Protein AF-A6J7D9-F1 (afdb_monomer)

Organism: Rattus norvegicus (NCBI:txid10116)

pLDDT: mean 73.73, std 22.37, range [26.28, 94.19]

Secondary structure (DSSP, 8-state):
-HHHHHHHPPPP---------TT-TT--HHHHHHT----S------TT-SS--HHHHHHHHTSPPPP--TT--GGGGGSHHHIIIIITTS-------TT--TTTTT-----PPPPP----------

Sequence (126 aa):
MATLRRLQEAPRHLLVCEKSNFGHDKSRHKHLVETHYHNYRVSFLIPECGLLSKKLKDLVMEMGPYYSVKKLPLHELITHEFINTFVKKGKRKHLVSHRNKQNESYGKTSGKYWGSSCACKRARGG

InterPro domains:
  IPR013893 Ribonuclease P protein subunit Rpp40 [PTHR15396] (1-100)

Solvent-accessible surface area (backbone atoms only — not comparable to full-atom values): 9250 Å² total; per-residue (Å²): 121,74,70,65,51,64,75,71,53,76,78,95,79,88,84,86,88,83,88,86,52,91,90,42,90,86,49,56,66,64,58,57,57,73,70,54,79,82,79,92,78,87,85,86,83,70,84,94,64,91,71,83,55,66,70,60,53,51,55,63,68,62,59,72,88,82,89,85,78,80,91,72,61,74,69,60,69,70,31,67,66,42,37,60,63,42,57,68,66,69,55,83,75,80,83,76,81,86,85,67,55,85,40,65,88,63,61,86,77,90,82,84,89,81,82,85,82,85,78,83,79,80,81,80,80,133

Mean predicted aligned error: 13.19 Å

Foldseek 3Di:
DVVVVVVVDDPDDDDDDDDDDPPDPPDCVVVVVVPPQDDPDDDDDDPPPPDDDPVVVVVVVVPDDDDDDPPDDPVVCVDPVNCVPCVVVPPPDDDDDDPPPVCVVPDDDDDDDDDDDDDPDDDDDD

Structure (mmCIF, N/CA/C/O backbone):
data_AF-A6J7D9-F1
#
_entry.id   AF-A6J7D9-F1
#
loop_
_atom_site.group_PDB
_atom_site.id
_atom_site.type_symbol
_atom_site.label_atom_id
_atom_site.label_alt_id
_atom_site.label_comp_id
_atom_site.label_asym_id
_atom_site.label_entity_id
_atom_site.label_seq_id
_atom_site.pdbx_PDB_ins_code
_atom_site.Cartn_x
_atom_site.Cartn_y
_atom_site.Cartn_z
_atom_site.occupancy
_atom_site.B_iso_or_equiv
_atom_site.auth_seq_id
_atom_site.auth_comp_id
_atom_site.auth_asym_id
_atom_site.auth_atom_id
_atom_site.pdbx_PDB_model_num
ATOM 1 N N . MET A 1 1 ? -37.433 -1.064 -26.237 1.00 54.41 1 MET A N 1
ATOM 2 C CA . MET A 1 1 ? -36.102 -0.849 -26.858 1.00 54.41 1 MET A CA 1
ATOM 3 C C . MET A 1 1 ? -35.021 -0.366 -25.872 1.00 54.41 1 MET A C 1
ATOM 5 O O . MET A 1 1 ? -33.875 -0.748 -26.045 1.00 54.41 1 MET A O 1
ATOM 9 N N . ALA A 1 2 ? -35.326 0.422 -24.826 1.00 62.50 2 ALA A N 1
ATOM 10 C CA . ALA A 1 2 ? -34.311 0.937 -23.884 1.00 62.50 2 ALA A CA 1
ATOM 11 C C . ALA A 1 2 ? -33.696 -0.111 -22.922 1.00 62.50 2 ALA A C 1
ATOM 13 O O . ALA A 1 2 ? -32.549 0.027 -22.509 1.00 62.50 2 ALA A O 1
ATOM 14 N N . THR A 1 3 ? -34.431 -1.173 -22.582 1.00 65.44 3 THR A N 1
ATOM 15 C CA . THR A 1 3 ? -33.990 -2.230 -21.652 1.00 65.44 3 THR A CA 1
ATOM 16 C C . THR A 1 3 ? -32.911 -3.142 -22.237 1.00 65.44 3 THR A C 1
ATOM 18 O O . THR A 1 3 ? -31.974 -3.499 -21.531 1.00 65.44 3 THR A O 1
ATOM 21 N N . LEU A 1 4 ? -32.989 -3.456 -23.536 1.00 68.38 4 LEU A N 1
ATOM 22 C CA . LEU A 1 4 ? -31.980 -4.269 -24.228 1.00 68.38 4 LEU A CA 1
ATOM 23 C C . LEU A 1 4 ? -30.628 -3.546 -24.356 1.00 68.38 4 LEU A C 1
ATOM 25 O O . LEU A 1 4 ? -29.589 -4.195 -24.327 1.00 68.38 4 LEU A O 1
ATOM 29 N N . ARG A 1 5 ? -30.627 -2.205 -24.420 1.00 68.69 5 ARG A N 1
ATOM 30 C CA . ARG A 1 5 ? -29.396 -1.400 -24.520 1.00 68.69 5 ARG A CA 1
ATOM 31 C C . ARG A 1 5 ? -28.522 -1.499 -23.269 1.00 68.69 5 ARG A C 1
ATOM 33 O O . ARG A 1 5 ? -27.317 -1.654 -23.397 1.00 68.69 5 ARG A O 1
ATOM 40 N N . ARG A 1 6 ? -29.121 -1.497 -22.071 1.00 72.06 6 ARG A N 1
ATOM 41 C CA . ARG A 1 6 ? -28.383 -1.625 -20.797 1.00 72.06 6 ARG A CA 1
ATOM 42 C C . ARG A 1 6 ? -27.729 -2.995 -20.608 1.00 72.06 6 ARG A C 1
ATOM 44 O O . ARG A 1 6 ? -26.735 -3.093 -19.905 1.00 72.06 6 ARG A O 1
ATOM 51 N N . LEU A 1 7 ? -28.284 -4.044 -21.221 1.00 74.25 7 LEU A N 1
ATOM 52 C CA . LEU A 1 7 ? -27.709 -5.395 -21.178 1.00 74.25 7 LEU A CA 1
ATOM 53 C C . LEU A 1 7 ? -26.472 -5.536 -22.078 1.00 74.25 7 LEU A C 1
ATOM 55 O O . LEU A 1 7 ? -25.652 -6.417 -21.843 1.00 74.25 7 LEU A O 1
ATOM 59 N N . GLN A 1 8 ? -26.344 -4.683 -23.096 1.00 77.31 8 GLN A N 1
ATOM 60 C CA . GLN A 1 8 ? -25.200 -4.647 -24.014 1.00 77.31 8 GLN A CA 1
ATOM 61 C C . GLN A 1 8 ? -24.160 -3.587 -23.629 1.00 77.31 8 GLN A C 1
ATOM 63 O O . GLN A 1 8 ? -23.087 -3.528 -24.226 1.00 77.31 8 GLN A O 1
ATOM 68 N N . GLU A 1 9 ? -24.467 -2.738 -22.650 1.00 82.81 9 GLU A N 1
ATOM 69 C CA . G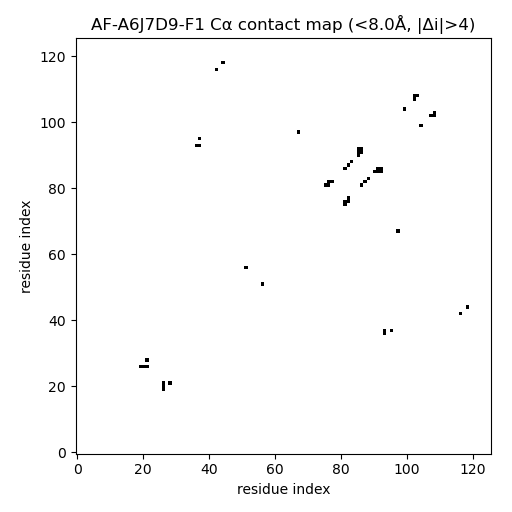LU A 1 9 ? -23.600 -1.642 -22.241 1.00 82.81 9 GLU A CA 1
ATOM 70 C C . GLU A 1 9 ? -22.448 -2.172 -21.381 1.00 82.81 9 GLU A C 1
ATOM 72 O O . GLU A 1 9 ? -22.649 -2.826 -20.355 1.00 82.81 9 GLU A O 1
ATOM 77 N N . ALA A 1 10 ? -21.215 -1.900 -21.809 1.00 80.75 10 ALA A N 1
ATOM 78 C CA . ALA A 1 10 ? -20.039 -2.285 -21.049 1.00 80.75 10 ALA A CA 1
ATOM 79 C C . ALA A 1 10 ? -19.945 -1.449 -19.757 1.00 80.75 10 ALA A C 1
ATOM 81 O O . ALA A 1 10 ? -20.210 -0.242 -19.776 1.00 80.75 10 ALA A O 1
ATOM 82 N N . PRO A 1 11 ? -19.529 -2.049 -18.627 1.00 84.50 11 PRO A N 1
ATOM 83 C CA . PRO A 1 11 ? -19.301 -1.297 -17.404 1.00 84.50 11 PRO A CA 1
ATOM 84 C C . PRO A 1 11 ? -18.212 -0.245 -17.628 1.00 84.50 11 PRO A C 1
ATOM 86 O O . PRO A 1 11 ? -17.267 -0.448 -18.397 1.00 84.50 11 PRO A O 1
ATOM 89 N N . ARG A 1 12 ? -18.318 0.880 -16.916 1.00 85.00 12 ARG A N 1
ATOM 90 C CA . ARG A 1 12 ? -17.318 1.948 -16.985 1.00 85.00 12 ARG A CA 1
ATOM 91 C C . ARG A 1 12 ? -15.988 1.435 -16.442 1.00 85.00 12 ARG A C 1
ATOM 93 O O . ARG A 1 12 ? -15.879 1.107 -15.263 1.00 85.00 12 ARG A O 1
ATOM 100 N N . HIS A 1 13 ? -14.986 1.394 -17.305 1.00 86.69 13 HIS A N 1
ATOM 101 C CA . HIS A 1 13 ? -13.615 1.046 -16.970 1.00 86.69 13 HIS A CA 1
ATOM 102 C C . HIS A 1 13 ? -12.697 2.131 -17.529 1.00 86.69 13 HIS A C 1
ATOM 104 O O . HIS A 1 13 ? -12.860 2.566 -18.666 1.00 86.69 13 HIS A O 1
ATOM 110 N N . LEU A 1 14 ? -11.747 2.585 -16.716 1.00 89.75 14 LEU A N 1
ATOM 111 C CA . LEU A 1 14 ? -10.711 3.522 -17.130 1.00 89.75 14 LEU A CA 1
ATOM 112 C C . LEU A 1 14 ? -9.366 2.947 -16.706 1.00 89.75 14 LEU A C 1
ATOM 114 O O . LEU A 1 14 ? -9.180 2.584 -15.545 1.00 89.75 14 LEU A O 1
ATOM 118 N N . LEU A 1 15 ? -8.445 2.860 -17.657 1.00 89.69 15 LEU A N 1
ATOM 119 C CA . LEU A 1 15 ? -7.083 2.404 -17.431 1.00 89.69 15 LEU A CA 1
ATOM 120 C C . LEU A 1 15 ? -6.132 3.498 -17.902 1.00 89.69 15 LEU A C 1
ATOM 122 O O . LEU A 1 15 ? -6.323 4.074 -18.971 1.00 89.69 15 LEU A O 1
ATOM 126 N N . VAL A 1 16 ? -5.109 3.769 -17.098 1.00 91.62 16 VAL A N 1
ATOM 127 C CA . VAL A 1 16 ? -4.060 4.738 -17.413 1.00 91.62 16 VAL A CA 1
ATOM 128 C C . VAL A 1 16 ? -2.743 3.978 -17.517 1.00 91.62 16 VAL A C 1
ATOM 130 O O . VAL A 1 16 ? -2.372 3.252 -16.596 1.00 91.62 16 VAL A O 1
ATOM 133 N N . CYS A 1 17 ? -2.052 4.117 -18.649 1.00 91.19 17 CYS A N 1
ATOM 134 C CA . CYS A 1 17 ? -0.736 3.527 -18.878 1.00 91.19 17 CYS A CA 1
ATOM 135 C C . CYS A 1 17 ? 0.283 4.649 -19.076 1.00 91.19 17 CYS A C 1
ATOM 137 O O . CYS A 1 17 ? 0.186 5.419 -20.029 1.00 91.19 17 CYS A O 1
ATOM 139 N N . GLU A 1 18 ? 1.255 4.737 -18.172 1.00 90.19 18 GLU A N 1
ATOM 140 C CA . GLU A 1 18 ? 2.321 5.737 -18.216 1.00 90.19 18 GLU A CA 1
ATOM 141 C C . GLU A 1 18 ? 3.682 5.044 -18.336 1.00 90.19 18 GLU A C 1
ATOM 143 O O . GLU A 1 18 ? 3.934 4.015 -17.704 1.00 90.19 18 GLU A O 1
ATOM 148 N N . LYS A 1 19 ? 4.589 5.633 -19.122 1.00 93.56 19 LYS A N 1
ATOM 149 C CA . LYS A 1 19 ? 5.995 5.222 -19.212 1.00 93.56 19 LYS A CA 1
ATOM 150 C C . LYS A 1 19 ? 6.870 6.374 -18.732 1.00 93.56 19 LYS A C 1
ATOM 152 O O . LYS A 1 19 ? 6.750 7.489 -19.225 1.00 93.56 19 LYS A O 1
ATOM 157 N N . SER A 1 20 ? 7.760 6.096 -17.786 1.00 91.00 20 SER A N 1
ATOM 158 C CA . SER A 1 20 ? 8.669 7.082 -17.194 1.00 91.00 20 SER A CA 1
ATOM 159 C C . SER A 1 20 ? 10.011 6.434 -16.831 1.00 91.00 20 SER A C 1
ATOM 161 O O . SER A 1 20 ? 10.204 5.232 -17.026 1.00 91.00 20 SER A O 1
ATOM 163 N N . ASN A 1 21 ? 10.943 7.232 -16.311 1.00 92.56 21 ASN A N 1
ATOM 164 C CA . ASN A 1 21 ? 12.240 6.804 -15.791 1.00 92.56 21 ASN A CA 1
ATOM 165 C C . ASN A 1 21 ? 12.324 7.117 -14.283 1.00 92.56 21 ASN A C 1
ATOM 167 O O . ASN A 1 21 ? 11.810 8.140 -13.826 1.00 92.56 21 ASN A O 1
ATOM 171 N N . PHE A 1 22 ? 12.957 6.237 -13.502 1.00 93.31 22 PHE A N 1
ATOM 172 C CA . PHE A 1 22 ? 13.173 6.432 -12.065 1.00 93.31 22 PHE A CA 1
ATOM 173 C C . PHE A 1 22 ? 14.148 7.573 -11.748 1.00 93.31 22 PHE A C 1
ATOM 175 O O . PHE A 1 22 ? 13.962 8.248 -10.744 1.00 93.31 22 PHE A O 1
ATOM 182 N N . GLY A 1 23 ? 15.146 7.811 -12.602 1.00 94.06 23 GLY A N 1
ATOM 183 C CA . GLY A 1 23 ? 16.145 8.871 -12.420 1.00 94.06 23 GLY A CA 1
ATOM 184 C C . GLY A 1 23 ? 15.730 10.238 -12.966 1.00 94.06 23 GLY A C 1
ATOM 185 O O . GLY A 1 23 ? 16.529 11.161 -12.943 1.00 94.06 23 GLY A O 1
ATOM 186 N N . HIS A 1 24 ? 14.518 10.375 -13.509 1.00 94.19 24 HIS A N 1
ATOM 187 C CA . HIS A 1 24 ? 14.051 11.644 -14.057 1.00 94.19 24 HIS A CA 1
ATOM 188 C C . HIS A 1 24 ? 13.434 12.509 -12.949 1.00 94.19 24 HIS A C 1
ATOM 190 O O . HIS A 1 24 ? 12.493 12.065 -12.293 1.00 94.19 24 HIS A O 1
ATOM 196 N N . ASP A 1 25 ? 13.869 13.762 -12.795 1.00 93.38 25 ASP A N 1
ATOM 197 C CA . ASP A 1 25 ? 13.453 14.642 -11.682 1.00 93.38 25 ASP A CA 1
ATOM 198 C C . ASP A 1 25 ? 11.937 14.865 -11.599 1.00 93.38 25 ASP A C 1
ATOM 200 O O . ASP A 1 25 ? 11.349 14.930 -10.525 1.00 93.38 25 ASP A O 1
ATOM 204 N N . LYS A 1 26 ? 11.265 14.930 -12.754 1.00 93.06 26 LYS A N 1
ATOM 205 C CA . LYS A 1 26 ? 9.796 15.075 -12.828 1.00 93.06 26 LYS A CA 1
ATOM 206 C C . LYS A 1 26 ? 9.022 13.770 -12.588 1.00 93.06 26 LYS A C 1
ATOM 208 O O . LYS A 1 26 ? 7.799 13.744 -12.727 1.00 93.06 26 LYS A O 1
ATOM 213 N N . SER A 1 27 ? 9.702 12.663 -12.300 1.00 93.81 27 SER A N 1
ATOM 214 C CA . SER A 1 27 ? 9.064 11.359 -12.135 1.00 93.81 27 SER A CA 1
ATOM 215 C C . SER A 1 27 ? 8.286 11.296 -10.822 1.00 93.81 27 SER A C 1
ATOM 217 O O . SER A 1 27 ? 8.849 11.385 -9.736 1.00 93.81 27 SER A O 1
ATOM 219 N N . ARG A 1 28 ? 6.969 11.084 -10.909 1.00 93.00 28 ARG A N 1
ATOM 220 C CA . ARG A 1 28 ? 6.072 11.042 -9.739 1.00 93.00 28 ARG A CA 1
ATOM 221 C C . ARG A 1 28 ? 5.919 9.646 -9.127 1.00 93.00 28 ARG A C 1
ATOM 223 O O . ARG A 1 28 ? 5.046 9.449 -8.290 1.00 93.00 28 ARG A O 1
ATOM 230 N N . HIS A 1 29 ? 6.752 8.679 -9.517 1.00 93.31 29 HIS A N 1
ATOM 231 C CA . HIS A 1 29 ? 6.622 7.277 -9.099 1.00 93.31 29 HIS A CA 1
ATOM 232 C C . HIS A 1 29 ? 6.598 7.110 -7.569 1.00 93.31 29 HIS A C 1
ATOM 234 O O . HIS A 1 29 ? 5.757 6.382 -7.050 1.00 93.31 29 HIS A O 1
ATOM 240 N N . LYS A 1 30 ? 7.462 7.830 -6.839 1.00 92.19 30 LYS A N 1
ATOM 241 C CA . LYS A 1 30 ? 7.499 7.796 -5.371 1.00 92.19 30 LYS A CA 1
ATOM 242 C C . LYS A 1 30 ? 6.222 8.379 -4.763 1.00 92.19 30 LYS A C 1
ATOM 244 O O . LYS A 1 30 ? 5.581 7.733 -3.944 1.00 92.19 30 LYS A O 1
ATOM 249 N N . HIS A 1 31 ? 5.819 9.561 -5.226 1.00 91.62 31 HIS A N 1
ATOM 250 C CA . HIS A 1 31 ? 4.620 10.245 -4.746 1.00 91.62 31 HIS A CA 1
ATOM 251 C C . HIS A 1 31 ? 3.343 9.421 -4.972 1.00 91.62 31 HIS A C 1
ATOM 253 O O . HIS A 1 31 ? 2.502 9.339 -4.081 1.00 91.62 31 HIS A O 1
ATOM 259 N N . LEU A 1 32 ? 3.210 8.768 -6.132 1.00 91.19 32 LEU A N 1
ATOM 260 C CA . LEU A 1 32 ? 2.061 7.910 -6.447 1.00 91.19 32 LEU A CA 1
ATOM 261 C C . LEU A 1 32 ? 1.946 6.720 -5.485 1.00 91.19 32 LEU A C 1
ATOM 263 O O . LEU A 1 32 ? 0.845 6.379 -5.065 1.00 91.19 32 LEU A O 1
ATOM 267 N N . VAL A 1 33 ? 3.073 6.113 -5.103 1.00 90.50 33 VAL A N 1
ATOM 268 C CA . VAL A 1 33 ? 3.083 5.008 -4.131 1.00 90.50 33 VAL A CA 1
ATOM 269 C C . VAL A 1 33 ? 2.800 5.521 -2.716 1.00 90.50 33 VAL A C 1
ATOM 271 O O . VAL A 1 33 ? 1.989 4.933 -2.006 1.00 90.50 33 VAL A O 1
ATOM 274 N N . GLU A 1 34 ? 3.411 6.636 -2.306 1.00 88.69 34 GLU A N 1
ATOM 275 C CA . GLU A 1 34 ? 3.249 7.204 -0.955 1.00 88.69 34 GLU A CA 1
ATOM 276 C C . GLU A 1 34 ? 1.843 7.758 -0.677 1.00 88.69 34 GLU A C 1
ATOM 278 O O . GLU A 1 34 ? 1.407 7.785 0.475 1.00 88.69 34 GLU A O 1
ATOM 283 N N . THR A 1 35 ? 1.132 8.205 -1.712 1.00 89.06 35 THR A N 1
ATOM 284 C CA . THR A 1 35 ? -0.244 8.717 -1.601 1.00 89.06 35 THR A CA 1
ATOM 285 C C . THR A 1 35 ? -1.305 7.626 -1.759 1.00 89.06 35 THR A C 1
ATOM 287 O O . THR A 1 35 ? -2.482 7.870 -1.490 1.00 89.06 35 THR A O 1
ATOM 290 N N . HIS A 1 36 ? -0.914 6.402 -2.133 1.00 87.69 36 HIS A N 1
ATOM 291 C CA . HIS A 1 36 ? -1.821 5.263 -2.228 1.00 87.69 36 HIS A CA 1
ATOM 292 C C . HIS A 1 36 ? -1.872 4.473 -0.911 1.00 87.69 36 HIS A C 1
ATOM 294 O O . HIS A 1 36 ? -1.166 3.487 -0.702 1.00 87.69 36 HIS A O 1
ATOM 300 N N . TYR A 1 37 ? -2.736 4.926 -0.003 1.00 84.12 37 TYR A N 1
ATOM 301 C CA . TYR A 1 37 ? -2.742 4.497 1.399 1.00 84.12 37 TYR A CA 1
ATOM 302 C C . TYR A 1 37 ? -3.236 3.068 1.672 1.00 84.12 37 TYR A C 1
ATOM 304 O O . TYR A 1 37 ? -2.955 2.515 2.736 1.00 84.12 37 TYR A O 1
ATOM 312 N N . HIS A 1 38 ? -3.996 2.464 0.758 1.00 84.69 38 HIS A N 1
ATOM 313 C CA . HIS A 1 38 ? -4.709 1.212 1.014 1.00 84.69 38 HIS A CA 1
ATOM 314 C C . HIS A 1 38 ? -4.305 0.125 0.022 1.00 84.69 38 HIS A C 1
ATOM 316 O O . HIS A 1 38 ? -4.924 -0.050 -1.021 1.00 84.69 38 HIS A O 1
ATOM 322 N N . ASN A 1 39 ? -3.284 -0.646 0.394 1.00 88.25 39 ASN A N 1
ATOM 323 C CA . ASN A 1 39 ? -2.807 -1.789 -0.375 1.00 88.25 39 ASN A CA 1
ATOM 324 C C . ASN A 1 39 ? -3.277 -3.090 0.280 1.00 88.25 39 ASN A C 1
ATOM 326 O O . ASN A 1 39 ? -2.939 -3.359 1.429 1.00 88.25 39 ASN A O 1
ATOM 330 N N . TYR 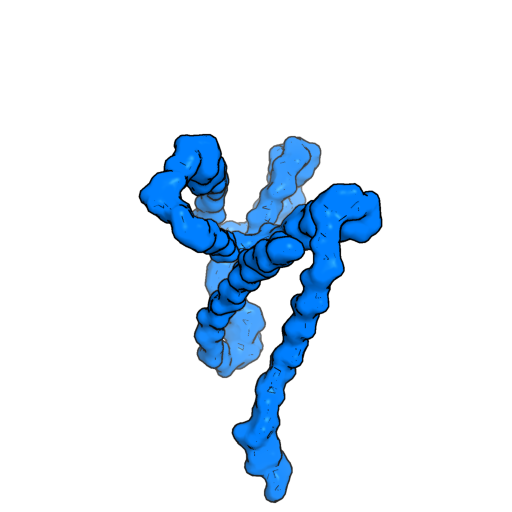A 1 40 ? -4.040 -3.907 -0.449 1.00 86.19 40 TYR A N 1
ATOM 331 C CA . TYR A 1 40 ? -4.414 -5.256 0.004 1.00 86.19 40 TYR A CA 1
ATOM 332 C C . TYR A 1 40 ? -3.459 -6.329 -0.526 1.00 86.19 40 TYR A C 1
ATOM 334 O O . TYR A 1 40 ? -3.133 -7.286 0.171 1.00 86.19 40 TYR A O 1
ATOM 342 N N . ARG A 1 41 ? -3.005 -6.174 -1.773 1.00 87.81 41 ARG A N 1
ATOM 343 C CA . ARG A 1 41 ? -2.164 -7.153 -2.455 1.00 87.81 41 ARG A CA 1
ATOM 344 C C . ARG A 1 41 ? -1.011 -6.453 -3.155 1.00 87.81 41 ARG A C 1
ATOM 346 O O . ARG A 1 41 ? -1.233 -5.597 -4.003 1.00 87.81 41 ARG A O 1
ATOM 353 N N . VAL A 1 42 ? 0.202 -6.899 -2.849 1.00 89.88 42 VAL A N 1
ATOM 354 C CA . VAL A 1 42 ? 1.427 -6.540 -3.567 1.00 89.88 42 VAL A CA 1
ATOM 355 C C . VAL A 1 42 ? 1.974 -7.818 -4.190 1.00 89.88 42 VAL A C 1
ATOM 357 O O . VAL A 1 42 ? 2.041 -8.863 -3.546 1.00 89.88 42 VAL A O 1
ATOM 360 N N . SER A 1 43 ? 2.295 -7.785 -5.478 1.00 90.00 43 SER A N 1
ATOM 361 C CA . SER A 1 43 ? 2.846 -8.935 -6.197 1.00 90.00 43 SER A CA 1
ATOM 362 C C . SER A 1 43 ? 3.873 -8.438 -7.204 1.00 90.00 43 SER A C 1
ATOM 364 O O . SER A 1 43 ? 3.642 -7.435 -7.873 1.00 90.00 43 SER A O 1
ATOM 366 N N . PHE A 1 44 ? 4.999 -9.135 -7.312 1.00 90.31 44 PHE A N 1
ATOM 367 C CA . PHE A 1 44 ? 6.054 -8.837 -8.276 1.00 90.31 44 PHE A CA 1
ATOM 368 C C . PHE A 1 44 ? 6.479 -10.122 -8.985 1.00 90.31 44 PHE A C 1
ATOM 370 O O . PHE A 1 44 ? 6.325 -11.219 -8.450 1.00 90.31 44 PHE A O 1
ATOM 377 N N . LEU A 1 45 ? 6.993 -9.978 -10.204 1.00 91.12 45 LEU A N 1
ATOM 378 C CA . LEU A 1 45 ? 7.455 -11.085 -11.030 1.00 91.12 45 LEU A CA 1
ATOM 379 C C . LEU A 1 45 ? 8.832 -10.735 -11.587 1.00 91.12 45 LEU A C 1
ATOM 381 O O . LEU A 1 45 ? 9.005 -9.679 -12.196 1.00 91.12 45 LEU A O 1
ATOM 385 N N . ILE A 1 46 ? 9.798 -11.625 -11.369 1.00 92.62 46 ILE A N 1
ATOM 386 C CA . ILE A 1 46 ? 11.156 -11.513 -11.902 1.00 92.62 46 ILE A CA 1
ATOM 387 C C . ILE A 1 46 ? 11.332 -12.669 -12.889 1.00 92.62 46 ILE A C 1
ATOM 389 O O . ILE A 1 46 ? 11.388 -13.822 -12.456 1.00 92.62 46 ILE A O 1
ATOM 393 N N . PRO A 1 47 ? 11.365 -12.396 -14.203 1.00 92.50 47 PRO A N 1
ATOM 394 C CA . PRO A 1 47 ? 11.602 -13.433 -15.200 1.00 92.50 47 PRO A CA 1
ATOM 395 C C . PRO A 1 47 ? 12.946 -14.134 -14.962 1.00 92.50 47 PRO A C 1
ATOM 397 O O . PRO A 1 47 ? 13.897 -13.489 -14.525 1.00 92.50 47 PRO A O 1
ATOM 400 N N . GLU A 1 48 ? 13.016 -15.435 -15.265 1.00 92.69 48 GLU A N 1
ATOM 401 C CA . GLU A 1 48 ? 14.261 -16.235 -15.250 1.00 92.69 48 GLU A CA 1
ATOM 402 C C . GLU A 1 48 ? 15.016 -16.234 -13.901 1.00 92.69 48 GLU A C 1
ATOM 404 O O . GLU A 1 48 ? 16.217 -16.484 -13.833 1.00 92.69 48 GLU A O 1
ATOM 409 N N . CYS A 1 49 ? 14.320 -15.973 -12.792 1.00 88.81 49 CYS A N 1
ATOM 410 C CA . CYS A 1 49 ? 14.917 -15.948 -11.460 1.00 88.81 49 CYS A CA 1
ATOM 411 C C . CYS A 1 49 ? 14.789 -17.319 -10.778 1.00 88.81 49 CYS A C 1
ATOM 413 O O . CYS A 1 49 ? 13.762 -17.624 -10.177 1.00 88.81 49 CYS A O 1
ATOM 415 N N . GLY A 1 50 ? 15.836 -18.147 -10.869 1.00 84.69 50 GLY A N 1
ATOM 416 C CA . GLY A 1 50 ? 15.883 -19.457 -10.201 1.00 84.69 50 GLY A CA 1
ATOM 417 C C . GLY A 1 50 ? 16.174 -19.390 -8.695 1.00 84.69 50 GLY A C 1
ATOM 418 O O . GLY A 1 50 ? 15.788 -20.287 -7.951 1.00 84.69 50 GLY A O 1
ATOM 419 N N . LEU A 1 51 ? 16.828 -18.317 -8.230 1.00 90.25 51 LEU A N 1
ATOM 420 C CA . LEU A 1 51 ? 17.181 -18.113 -6.824 1.00 90.25 51 LEU A CA 1
ATOM 421 C C . LEU A 1 51 ? 16.888 -16.671 -6.390 1.00 90.25 51 LEU A C 1
ATOM 423 O O . LEU A 1 51 ? 17.390 -15.717 -6.984 1.00 90.25 51 LEU A O 1
ATOM 427 N N . LEU A 1 52 ? 16.111 -16.515 -5.316 1.00 90.19 52 LEU A N 1
ATOM 428 C CA . LEU A 1 52 ? 15.792 -15.213 -4.734 1.00 90.19 52 LEU A CA 1
ATOM 429 C C . LEU A 1 52 ? 16.926 -14.735 -3.814 1.00 90.19 52 LEU A C 1
ATOM 431 O O . LEU A 1 52 ? 17.366 -15.466 -2.927 1.00 90.19 52 LEU A O 1
ATOM 435 N N . SER A 1 53 ? 17.365 -13.485 -3.978 1.00 91.69 53 SER A N 1
ATOM 436 C CA . SER A 1 53 ? 18.351 -12.876 -3.076 1.00 91.69 53 SER A CA 1
ATOM 437 C C . SER A 1 53 ? 17.832 -12.818 -1.634 1.00 91.69 53 SER A C 1
ATOM 439 O O . SER A 1 53 ? 16.680 -12.441 -1.406 1.00 91.69 53 SER A O 1
ATOM 441 N N . LYS A 1 54 ? 18.703 -13.120 -0.657 1.00 92.31 54 LYS A N 1
ATOM 442 C CA . LYS A 1 54 ? 18.384 -13.061 0.784 1.00 92.31 54 LYS A CA 1
ATOM 443 C C . LYS A 1 54 ? 17.790 -11.708 1.177 1.00 92.31 54 LYS A C 1
ATOM 445 O O . LYS A 1 54 ? 16.719 -11.665 1.759 1.00 92.31 54 LYS A O 1
ATOM 450 N N . LYS A 1 55 ? 18.392 -10.612 0.701 1.00 92.69 55 LYS A N 1
ATOM 451 C CA . LYS A 1 55 ? 17.917 -9.245 0.962 1.00 92.69 5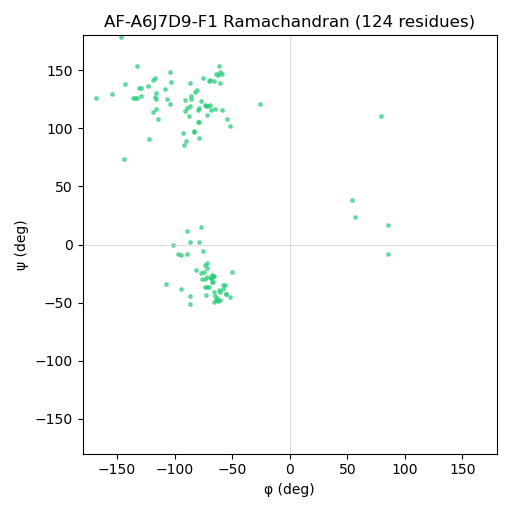5 LYS A CA 1
ATOM 452 C C . LYS A 1 55 ? 16.455 -9.038 0.558 1.00 92.69 55 LYS A C 1
ATOM 454 O O . LYS A 1 55 ? 15.704 -8.399 1.279 1.00 92.69 55 LYS A O 1
ATOM 459 N N . LEU A 1 56 ? 16.048 -9.562 -0.599 1.00 91.19 56 LEU A N 1
ATOM 460 C CA . LEU A 1 56 ? 14.667 -9.428 -1.065 1.00 91.19 56 LEU A CA 1
ATOM 461 C C . LEU A 1 56 ? 13.721 -10.335 -0.271 1.00 91.19 56 LEU A C 1
ATOM 463 O O . LEU A 1 56 ? 12.602 -9.931 0.029 1.00 91.19 56 LEU A O 1
ATOM 467 N N . LYS A 1 57 ? 14.175 -11.536 0.095 1.00 90.56 57 LYS A N 1
ATOM 468 C CA . LYS A 1 57 ? 13.413 -12.447 0.951 1.00 90.56 57 LYS A CA 1
ATOM 469 C C . LYS A 1 57 ? 13.124 -11.812 2.314 1.00 90.56 57 LYS A C 1
ATOM 471 O O . LYS A 1 57 ? 11.973 -11.812 2.735 1.00 90.56 57 LYS A O 1
ATOM 476 N N . ASP A 1 58 ? 14.140 -11.235 2.944 1.00 92.94 58 ASP A N 1
ATOM 477 C CA . ASP A 1 58 ? 14.022 -10.613 4.263 1.00 92.94 58 ASP A CA 1
ATOM 478 C C . ASP A 1 58 ? 13.089 -9.394 4.203 1.00 92.94 58 ASP A C 1
ATOM 480 O O . ASP A 1 58 ? 12.146 -9.309 4.983 1.00 92.94 58 ASP A O 1
ATOM 484 N N . LEU A 1 59 ? 13.227 -8.540 3.180 1.00 91.12 59 LEU A N 1
ATOM 485 C CA . LEU A 1 59 ? 12.326 -7.400 2.954 1.00 91.12 59 LEU A CA 1
ATOM 486 C C . LEU A 1 59 ? 10.851 -7.800 2.796 1.00 91.12 59 LEU A C 1
ATOM 488 O O . LEU A 1 59 ? 9.961 -7.08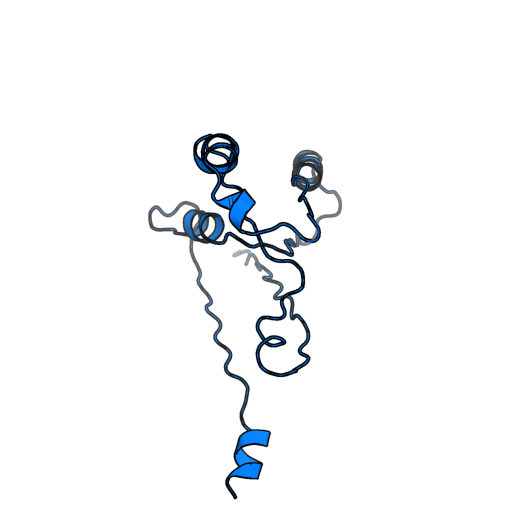4 3.253 1.00 91.12 59 LEU A O 1
ATOM 492 N N . VAL A 1 60 ? 10.568 -8.920 2.124 1.00 87.56 60 VAL A N 1
ATOM 493 C CA . VAL A 1 60 ? 9.191 -9.414 1.969 1.00 87.56 60 VAL A CA 1
ATOM 494 C C . VAL A 1 60 ? 8.643 -9.929 3.298 1.00 87.56 60 VAL A C 1
ATOM 496 O O . VAL A 1 60 ? 7.465 -9.722 3.584 1.00 87.56 60 VAL A O 1
ATOM 499 N N . MET A 1 61 ? 9.483 -10.560 4.118 1.00 87.31 61 MET A N 1
ATOM 500 C CA . MET A 1 61 ? 9.092 -11.042 5.446 1.00 87.31 61 MET A CA 1
ATOM 501 C C . MET A 1 61 ? 8.929 -9.906 6.466 1.00 87.31 61 MET A C 1
ATOM 503 O O . MET A 1 61 ? 8.104 -10.014 7.369 1.00 87.31 61 MET A O 1
ATOM 507 N N . GLU A 1 62 ? 9.668 -8.807 6.308 1.00 88.38 62 GLU A N 1
ATOM 508 C CA . GLU A 1 62 ? 9.579 -7.602 7.146 1.00 88.38 62 GLU A CA 1
ATOM 509 C C . GLU A 1 62 ? 8.344 -6.732 6.859 1.00 88.38 62 GLU A C 1
ATOM 511 O O . GLU A 1 62 ? 8.100 -5.758 7.579 1.00 88.38 62 GLU A O 1
ATOM 516 N N . MET A 1 63 ? 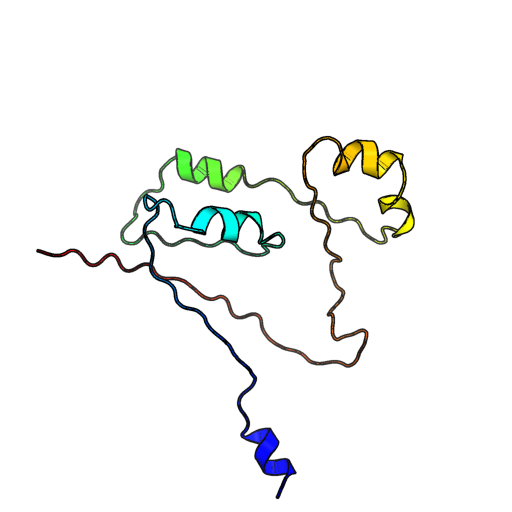7.545 -7.058 5.834 1.00 83.38 63 MET A N 1
ATOM 517 C CA . MET A 1 63 ? 6.266 -6.390 5.577 1.00 83.38 63 MET A CA 1
ATOM 518 C C . MET A 1 63 ? 5.397 -6.467 6.840 1.00 83.38 63 MET A C 1
ATOM 520 O O . MET A 1 63 ? 4.923 -7.531 7.235 1.00 83.38 63 MET A O 1
ATOM 524 N N . GLY A 1 64 ? 5.250 -5.319 7.506 1.00 78.19 64 GLY A N 1
ATOM 525 C CA . GLY A 1 64 ? 4.789 -5.262 8.889 1.00 78.19 64 GLY A CA 1
ATOM 526 C C . GLY A 1 64 ? 3.381 -5.827 9.110 1.00 78.19 64 GLY A C 1
ATOM 527 O O . GLY A 1 64 ? 2.537 -5.787 8.210 1.00 78.19 64 GLY A O 1
ATOM 528 N N . PRO A 1 65 ? 3.088 -6.306 10.332 1.00 82.62 65 PRO A N 1
ATOM 529 C CA . PRO A 1 65 ? 1.775 -6.835 10.663 1.00 82.62 65 PRO A CA 1
ATOM 530 C C . PRO A 1 65 ? 0.703 -5.743 10.573 1.00 82.62 65 PRO A C 1
ATOM 532 O O . PRO A 1 65 ? 0.935 -4.577 10.911 1.00 82.62 65 PRO A O 1
ATOM 535 N N . TYR A 1 66 ? -0.501 -6.145 10.172 1.00 84.44 66 TYR A N 1
ATOM 536 C CA . TYR A 1 66 ? -1.704 -5.328 10.289 1.00 84.44 66 TYR A CA 1
ATOM 537 C C . TYR A 1 66 ? -2.556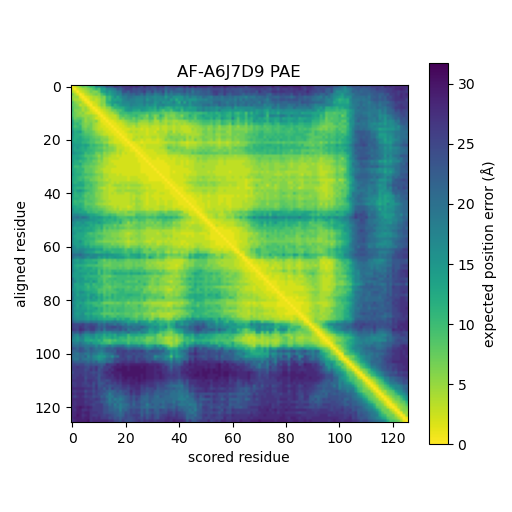 -5.825 11.458 1.00 84.44 66 TYR A C 1
ATOM 539 O O . TYR A 1 66 ? -2.586 -7.013 11.771 1.00 84.44 66 TYR A O 1
ATOM 547 N N . TYR A 1 67 ? -3.265 -4.902 12.101 1.00 85.00 67 TYR A N 1
ATOM 548 C CA . TYR A 1 67 ? -4.160 -5.215 13.210 1.00 85.00 67 TYR A CA 1
ATOM 549 C C . TYR A 1 67 ? -5.608 -5.182 12.726 1.00 85.00 67 TYR A C 1
ATOM 551 O O . TYR A 1 67 ? -5.993 -4.304 11.954 1.00 85.00 67 TYR A O 1
ATOM 559 N N . SER A 1 68 ? -6.420 -6.130 13.194 1.00 84.69 68 SER A N 1
ATOM 560 C CA . SER A 1 68 ? -7.863 -6.151 12.959 1.00 84.69 68 SER A CA 1
ATOM 561 C C . SER A 1 68 ? -8.583 -6.060 14.297 1.00 84.69 68 SER A C 1
ATOM 563 O O . SER A 1 68 ? -8.482 -6.965 15.122 1.00 84.69 68 SER A O 1
ATOM 565 N N . VAL A 1 69 ? -9.302 -4.959 14.513 1.00 85.19 69 VAL A N 1
ATOM 566 C CA . VAL A 1 69 ? -10.091 -4.728 15.727 1.00 85.19 69 VAL A CA 1
ATOM 567 C C . VAL A 1 69 ? -11.567 -4.893 15.386 1.00 85.19 69 VAL A C 1
ATOM 569 O O . VAL A 1 69 ? -12.078 -4.265 14.458 1.00 85.19 69 VAL A O 1
ATOM 572 N N . LYS A 1 70 ? -12.267 -5.764 16.117 1.00 87.06 70 LYS A N 1
ATOM 573 C CA . LYS A 1 70 ? -13.711 -5.970 15.947 1.00 87.06 70 LYS A CA 1
ATOM 574 C C . LYS A 1 70 ? -14.477 -4.957 16.795 1.00 87.06 70 LYS A C 1
ATOM 576 O O . LYS A 1 70 ? -14.125 -4.756 17.947 1.00 87.06 70 LYS A O 1
ATOM 581 N N . LYS A 1 71 ? -15.563 -4.402 16.241 1.00 84.69 71 LYS A N 1
ATOM 582 C CA . LYS A 1 71 ? -16.496 -3.494 16.940 1.00 84.69 71 LYS A CA 1
ATOM 583 C C . LYS A 1 71 ? -15.811 -2.274 17.592 1.00 84.69 71 LYS A C 1
ATOM 585 O O . LYS A 1 71 ? -16.206 -1.869 18.676 1.00 84.69 71 LYS A O 1
ATOM 590 N N . LEU A 1 72 ? -14.809 -1.694 16.929 1.00 84.69 72 LEU A N 1
ATOM 591 C CA . LEU A 1 72 ? -14.161 -0.464 17.391 1.00 84.69 72 LEU A CA 1
ATOM 592 C C . LEU A 1 72 ? -15.119 0.729 17.219 1.00 84.69 72 LEU A C 1
ATOM 594 O O . LEU A 1 72 ? -15.526 1.002 16.083 1.00 84.69 72 LEU A O 1
ATOM 598 N N . PRO A 1 73 ? -15.498 1.439 18.291 1.00 87.25 73 PRO A N 1
ATOM 599 C CA . PRO A 1 73 ? -16.357 2.603 18.168 1.00 87.25 73 PRO A CA 1
ATOM 600 C C . PRO A 1 73 ? -15.576 3.810 17.626 1.00 87.25 73 PRO A C 1
ATOM 602 O O . PRO A 1 73 ? -14.415 4.039 17.952 1.00 87.25 73 PRO A O 1
ATOM 605 N N . LEU A 1 74 ? -16.232 4.627 16.797 1.00 85.50 74 LEU A N 1
ATOM 606 C CA . LEU A 1 74 ? -15.575 5.756 16.123 1.00 85.50 74 LEU A CA 1
ATOM 607 C C . LEU A 1 74 ? -15.105 6.854 17.087 1.00 85.50 74 LEU A C 1
ATOM 609 O O . LEU A 1 74 ? -14.145 7.556 16.781 1.00 85.50 74 LEU A O 1
ATOM 613 N N . HIS A 1 75 ? -15.756 6.997 18.245 1.00 88.31 75 HIS A N 1
ATOM 614 C CA . HIS A 1 75 ? -15.393 8.022 19.222 1.00 88.31 75 HIS A CA 1
ATOM 615 C C . HIS A 1 75 ? -14.014 7.769 19.858 1.00 88.31 75 HIS A C 1
ATOM 617 O O . HIS A 1 75 ? -13.345 8.723 20.239 1.00 88.31 75 HIS A O 1
ATOM 623 N N . GLU A 1 76 ? -13.542 6.519 19.919 1.00 86.44 76 GLU A N 1
ATOM 624 C CA . GLU A 1 76 ? -12.205 6.197 20.445 1.00 86.44 76 GLU A CA 1
ATOM 625 C C . GLU A 1 76 ? -11.087 6.743 19.543 1.00 86.44 76 GLU A C 1
ATOM 627 O O . GLU A 1 76 ? -10.046 7.183 20.032 1.00 86.44 76 GLU A O 1
ATOM 632 N N . LEU A 1 77 ? -11.326 6.804 18.227 1.00 86.00 77 LEU A N 1
ATOM 633 C CA . LEU A 1 77 ? -10.359 7.282 17.231 1.00 86.00 77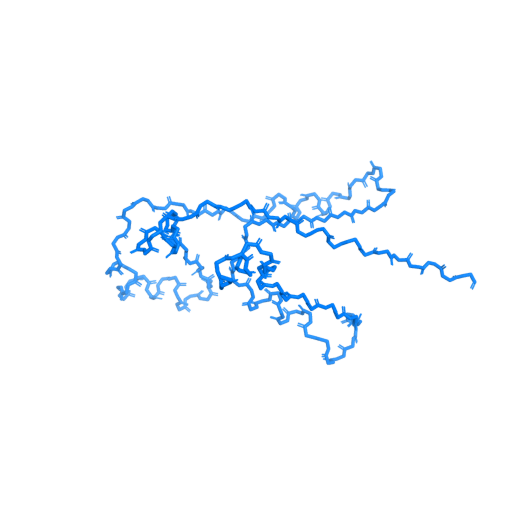 LEU A CA 1
ATOM 634 C C . LEU A 1 77 ? -10.154 8.803 17.244 1.00 86.00 77 LEU A C 1
ATOM 636 O O . LEU A 1 77 ? -9.164 9.291 16.700 1.00 86.00 77 LEU A O 1
ATOM 640 N N . ILE A 1 78 ? -11.078 9.556 17.843 1.00 88.00 78 ILE A N 1
ATOM 641 C CA . ILE A 1 78 ? -11.002 11.023 17.951 1.00 88.00 78 ILE A CA 1
ATOM 642 C C . ILE A 1 78 ? -10.528 11.489 19.330 1.00 88.00 78 ILE A C 1
ATOM 644 O O . ILE A 1 78 ? -10.402 12.690 19.564 1.00 88.00 78 ILE A O 1
ATOM 648 N N . THR A 1 79 ? -10.255 10.560 20.248 1.00 91.06 79 THR A N 1
ATOM 649 C CA . THR A 1 79 ? -9.747 10.901 21.578 1.00 91.06 79 THR A CA 1
ATOM 650 C C . THR A 1 79 ? -8.386 11.589 21.484 1.00 91.06 79 THR A C 1
ATOM 652 O O . THR A 1 79 ? -7.542 11.267 20.639 1.00 91.06 79 THR A O 1
ATOM 655 N N . HIS A 1 80 ? -8.134 12.530 22.398 1.00 89.94 80 HIS A N 1
ATOM 656 C CA . HIS A 1 80 ? -6.831 13.188 22.499 1.00 89.94 80 HIS A CA 1
ATOM 657 C C . HIS A 1 80 ? -5.693 12.180 22.699 1.00 89.94 80 HIS A C 1
ATOM 659 O O . HIS A 1 80 ? -4.603 12.374 22.159 1.00 89.94 80 HIS A O 1
ATOM 665 N N . GLU A 1 81 ? -5.952 11.092 23.426 1.00 87.62 81 GLU A N 1
ATOM 666 C CA . GLU A 1 81 ? -5.001 10.005 23.648 1.00 87.62 81 GLU A CA 1
ATOM 667 C C . GLU A 1 81 ? -4.614 9.309 22.338 1.00 87.62 81 GLU A C 1
ATOM 669 O O . GLU A 1 81 ? -3.421 9.180 22.039 1.00 87.62 81 GLU A O 1
ATOM 674 N N . PHE A 1 82 ? -5.596 8.943 21.507 1.00 86.25 82 PHE A N 1
ATOM 675 C CA . PHE A 1 82 ? -5.342 8.313 20.213 1.00 86.25 82 PHE A CA 1
ATOM 676 C C . PHE A 1 82 ? -4.566 9.244 19.271 1.00 86.25 82 PHE A C 1
ATOM 678 O O . PHE A 1 82 ? -3.557 8.848 18.676 1.00 86.25 82 PHE A O 1
ATOM 685 N N . ILE A 1 83 ? -4.979 10.510 19.174 1.00 86.19 83 ILE A N 1
ATOM 686 C CA . ILE A 1 83 ? -4.345 11.498 18.291 1.00 86.19 83 ILE A CA 1
ATOM 687 C C . ILE A 1 83 ? -2.898 11.769 18.722 1.00 86.19 83 ILE A C 1
ATOM 689 O O . ILE A 1 83 ? -1.981 11.749 17.894 1.00 86.19 83 ILE A O 1
ATOM 693 N N . ASN A 1 84 ? -2.664 12.006 20.013 1.00 87.50 84 ASN A N 1
ATOM 694 C CA . ASN A 1 84 ? -1.326 12.306 20.519 1.00 87.50 84 ASN A CA 1
ATOM 695 C C . ASN A 1 84 ? -0.390 11.090 20.436 1.00 87.50 84 ASN A C 1
ATOM 697 O O . ASN A 1 84 ? 0.816 11.266 20.263 1.00 87.50 84 ASN A O 1
ATOM 701 N N . THR A 1 85 ? -0.924 9.869 20.519 1.00 84.88 85 THR A N 1
ATOM 702 C CA . THR A 1 85 ? -0.122 8.637 20.504 1.00 84.88 85 THR A CA 1
ATOM 703 C C . THR A 1 85 ? 0.164 8.133 19.094 1.00 84.88 85 THR A C 1
ATOM 705 O O . THR A 1 85 ? 1.307 7.783 18.799 1.00 84.88 85 THR A O 1
ATOM 708 N N . PHE A 1 86 ? -0.832 8.118 18.206 1.00 82.25 86 PHE A N 1
ATOM 709 C CA . PHE A 1 86 ? -0.714 7.486 16.887 1.00 82.25 86 PHE A CA 1
ATOM 710 C C . PHE A 1 86 ? -0.619 8.483 15.733 1.00 82.25 86 PHE A C 1
ATOM 712 O O . PHE A 1 86 ? 0.093 8.215 14.767 1.00 82.25 86 PHE A O 1
ATOM 719 N N . VAL A 1 87 ? -1.287 9.637 15.820 1.00 82.88 87 VAL A N 1
ATOM 720 C CA . VAL A 1 87 ? -1.338 10.605 14.709 1.00 82.88 87 VAL A CA 1
ATOM 721 C C . VAL A 1 87 ? -0.144 11.561 14.756 1.00 82.88 87 VAL A C 1
ATOM 723 O O . VAL A 1 87 ? 0.575 11.700 13.767 1.00 82.88 87 VAL A O 1
ATOM 726 N N . LYS A 1 88 ? 0.121 12.188 15.909 1.00 83.50 88 LYS A N 1
ATOM 727 C CA . LYS A 1 88 ? 1.183 13.204 16.042 1.00 83.50 88 LYS A CA 1
ATOM 728 C C . LYS A 1 88 ? 2.598 12.625 16.103 1.00 83.50 88 LYS A C 1
ATOM 730 O O . LYS A 1 88 ? 3.530 13.268 15.637 1.00 83.50 88 LYS A O 1
ATOM 735 N N . LYS A 1 89 ? 2.776 11.401 16.616 1.00 78.00 89 LYS A N 1
ATOM 736 C CA . LYS A 1 89 ? 4.096 10.739 16.737 1.00 78.00 89 LYS A CA 1
ATOM 737 C C . LYS A 1 89 ? 4.633 10.154 15.416 1.00 78.00 89 LYS A C 1
ATOM 739 O O . LYS A 1 89 ? 5.562 9.353 15.420 1.00 78.00 89 LYS A O 1
ATOM 744 N N . GLY A 1 90 ? 4.063 10.542 14.273 1.00 57.44 90 GLY A N 1
ATOM 745 C CA . GLY A 1 90 ? 4.704 10.408 12.959 1.00 57.44 90 GLY A CA 1
ATOM 746 C C . GLY A 1 90 ? 4.541 9.066 12.239 1.00 57.44 90 GLY A C 1
ATOM 747 O O . GLY A 1 90 ? 4.862 8.975 11.056 1.00 57.44 90 GLY A O 1
ATOM 748 N N . LYS A 1 91 ? 3.985 8.028 12.871 1.00 56.50 91 LYS A N 1
ATOM 749 C CA . LYS A 1 91 ? 3.638 6.786 12.163 1.00 56.50 91 LYS A CA 1
ATOM 750 C C . LYS A 1 91 ? 2.207 6.903 11.655 1.00 56.50 91 LYS A C 1
ATOM 752 O O . LYS A 1 91 ? 1.292 6.514 12.367 1.00 56.50 91 LYS A O 1
ATOM 757 N N . ARG A 1 92 ? 2.009 7.430 10.439 1.00 57.75 92 ARG A N 1
ATOM 758 C CA . ARG A 1 92 ? 0.690 7.473 9.774 1.00 57.75 92 ARG A CA 1
ATOM 759 C C . ARG A 1 92 ? 0.077 6.067 9.789 1.00 57.75 92 ARG A C 1
ATOM 761 O O . ARG A 1 92 ? 0.505 5.187 9.046 1.00 57.75 92 ARG A O 1
ATOM 768 N N . LYS A 1 93 ? -0.866 5.823 10.699 1.00 62.12 93 LYS A N 1
ATOM 769 C CA . LYS A 1 93 ? -1.607 4.564 10.780 1.00 62.12 93 LYS A CA 1
ATOM 770 C C . LYS A 1 93 ? -2.858 4.717 9.930 1.00 62.12 93 LYS A C 1
ATOM 772 O O . LYS A 1 93 ? -3.711 5.547 10.223 1.00 62.12 93 LYS A O 1
ATOM 777 N N . HIS A 1 94 ? -2.941 3.931 8.863 1.00 70.19 94 HIS A N 1
ATOM 778 C CA . HIS A 1 94 ? -4.128 3.874 8.023 1.00 70.19 94 HIS A CA 1
ATOM 779 C C . HIS A 1 94 ? -5.114 2.877 8.623 1.00 70.19 94 HIS A C 1
ATOM 781 O O . HIS A 1 94 ? -4.767 1.725 8.879 1.00 70.19 94 HIS A O 1
ATOM 787 N N . LEU A 1 95 ? -6.337 3.339 8.855 1.00 75.38 95 LEU A N 1
ATOM 788 C CA . LEU A 1 95 ? -7.443 2.525 9.338 1.00 75.38 95 LEU A CA 1
ATOM 789 C C . LEU A 1 95 ? -8.435 2.344 8.194 1.00 75.38 95 LEU A C 1
ATOM 791 O O . LEU A 1 95 ? -8.781 3.303 7.509 1.00 75.38 95 LEU A O 1
ATOM 795 N N . VAL A 1 96 ? -8.885 1.110 7.991 1.00 77.12 96 VAL A N 1
ATOM 796 C CA . VAL A 1 96 ? -9.924 0.772 7.014 1.00 77.12 96 VAL A CA 1
ATOM 797 C C . VAL A 1 96 ? -10.953 -0.095 7.715 1.00 77.12 96 VAL A C 1
ATOM 799 O O . VAL A 1 96 ? -10.600 -1.030 8.433 1.00 77.12 96 VAL A O 1
ATOM 802 N N . SER A 1 97 ? -12.233 0.202 7.500 1.00 73.75 97 SER A N 1
ATOM 803 C CA . SER A 1 97 ? -13.306 -0.653 7.997 1.00 73.75 97 SER A CA 1
ATOM 804 C C . SER A 1 97 ? -13.321 -1.972 7.224 1.00 73.75 97 SER A C 1
ATOM 806 O O . SER A 1 97 ? -13.484 -2.000 6.003 1.00 73.75 97 SER A O 1
ATOM 808 N N . HIS A 1 98 ? -13.146 -3.080 7.938 1.00 59.53 98 HIS A N 1
ATOM 809 C CA . HIS A 1 98 ? -13.185 -4.416 7.361 1.00 59.53 98 HIS A CA 1
ATOM 810 C C . HIS A 1 98 ? -14.643 -4.911 7.323 1.00 59.53 98 HIS A C 1
ATOM 812 O O . HIS A 1 98 ? -15.255 -5.071 8.376 1.00 59.53 98 HIS A O 1
ATOM 818 N N . ARG A 1 99 ? -15.173 -5.202 6.120 1.00 58.34 99 ARG A N 1
ATOM 819 C CA . ARG A 1 99 ? -16.556 -5.668 5.809 1.00 58.34 99 ARG A CA 1
ATOM 820 C C . ARG A 1 99 ? -17.672 -4.633 5.635 1.00 58.34 99 ARG A C 1
ATOM 822 O O . ARG A 1 99 ? -18.829 -5.032 5.565 1.00 58.34 99 ARG A O 1
ATOM 829 N N . ASN A 1 100 ? -17.380 -3.358 5.419 1.00 50.66 100 ASN A N 1
ATOM 830 C CA . ASN A 1 100 ? -18.375 -2.525 4.745 1.00 50.66 100 ASN A CA 1
ATOM 831 C C . ASN A 1 100 ? -18.218 -2.762 3.241 1.00 50.66 100 ASN A C 1
ATOM 833 O O . ASN A 1 100 ? -17.343 -2.158 2.620 1.00 50.66 100 ASN A O 1
ATOM 837 N N . LYS A 1 101 ? -19.035 -3.635 2.622 1.00 51.22 101 LYS A N 1
ATOM 838 C CA . LYS A 1 101 ? -19.257 -3.449 1.181 1.00 51.22 101 LYS A CA 1
ATOM 839 C C . LYS A 1 101 ? -19.829 -2.038 1.093 1.00 51.22 101 LYS A C 1
ATOM 841 O O . LYS A 1 101 ? -20.901 -1.808 1.646 1.00 51.22 101 LYS A O 1
ATOM 846 N N . GLN A 1 102 ? -19.131 -1.102 0.450 1.00 50.22 102 GLN A N 1
ATOM 847 C CA . GLN A 1 102 ? -19.658 0.258 0.243 1.00 50.22 102 GLN A CA 1
ATOM 848 C C . GLN A 1 102 ? -21.082 0.220 -0.349 1.00 50.22 102 GLN A C 1
ATOM 850 O O . GLN A 1 102 ? -21.876 1.116 -0.096 1.00 50.22 102 GLN A O 1
ATOM 855 N N . ASN A 1 103 ? -21.423 -0.883 -1.024 1.00 40.81 103 ASN A N 1
ATOM 856 C CA . ASN A 1 103 ? -22.722 -1.145 -1.623 1.00 40.81 103 ASN A CA 1
ATOM 857 C C . ASN A 1 103 ? -23.714 -1.948 -0.744 1.00 40.81 103 ASN A C 1
ATOM 859 O O . ASN A 1 103 ? -24.864 -2.044 -1.128 1.00 40.81 103 ASN A O 1
ATOM 863 N N . GLU A 1 104 ? -23.380 -2.543 0.415 1.00 42.00 104 GLU A N 1
ATOM 864 C CA . GLU A 1 104 ? -24.426 -3.226 1.232 1.00 42.00 104 GLU A CA 1
ATOM 865 C C . GLU A 1 104 ? -25.251 -2.277 2.096 1.00 42.00 104 GLU A C 1
ATOM 867 O O . GLU A 1 104 ? -26.393 -2.599 2.412 1.00 42.00 104 GLU A O 1
ATOM 872 N N . SER A 1 105 ? -24.731 -1.088 2.402 1.00 45.00 105 SER A N 1
ATOM 873 C CA . SER A 1 105 ? -25.527 -0.010 3.000 1.00 45.00 105 SER A CA 1
ATOM 874 C C . SER A 1 105 ? -26.505 0.617 1.991 1.00 45.00 105 SER A C 1
ATOM 876 O O . SER A 1 105 ? -27.450 1.283 2.394 1.00 45.00 105 SER A O 1
ATOM 878 N N . TYR A 1 106 ? -26.301 0.365 0.689 1.00 37.25 106 TYR A N 1
ATOM 879 C CA . TYR A 1 106 ? -27.164 0.769 -0.423 1.00 37.25 106 TYR A CA 1
ATOM 880 C C . TYR A 1 106 ? -27.181 -0.322 -1.511 1.00 37.25 106 TYR A C 1
ATOM 882 O O . TYR A 1 106 ? -26.584 -0.163 -2.569 1.00 37.25 106 TYR A O 1
ATOM 890 N N . GLY A 1 107 ? -27.864 -1.443 -1.257 1.00 31.77 107 GLY A N 1
ATOM 891 C CA . GLY A 1 107 ? -28.234 -2.408 -2.304 1.00 31.77 107 GLY A CA 1
ATOM 892 C C . GLY A 1 107 ? -27.137 -3.377 -2.789 1.00 31.77 107 GLY A C 1
ATOM 893 O O . GLY A 1 107 ? -26.225 -3.034 -3.534 1.00 31.77 107 GLY A O 1
ATOM 894 N N . LYS A 1 108 ? -27.320 -4.658 -2.438 1.00 38.59 108 LYS A N 1
ATOM 895 C CA . LYS A 1 108 ? -26.680 -5.860 -3.010 1.00 38.59 108 LYS A CA 1
ATOM 896 C C . LYS A 1 108 ? -26.198 -5.702 -4.468 1.00 38.59 108 LYS A C 1
ATOM 898 O O . LYS A 1 108 ? -27.032 -5.645 -5.359 1.00 38.59 108 LYS A O 1
ATOM 903 N N . THR A 1 109 ? -24.898 -5.882 -4.721 1.00 32.25 109 THR A N 1
ATOM 904 C CA . THR A 1 109 ? -24.405 -6.579 -5.930 1.00 32.25 109 THR A CA 1
ATOM 905 C C . THR A 1 109 ? -23.023 -7.192 -5.697 1.00 32.25 109 THR A C 1
ATOM 907 O O . THR A 1 109 ? -22.094 -6.538 -5.227 1.00 32.25 109 THR A O 1
ATOM 910 N N . SER A 1 110 ? -22.917 -8.473 -6.040 1.00 37.69 110 SER A N 1
ATOM 911 C CA . SER A 1 110 ? -21.714 -9.299 -6.165 1.00 37.69 110 SER A CA 1
ATOM 912 C C . SER A 1 110 ?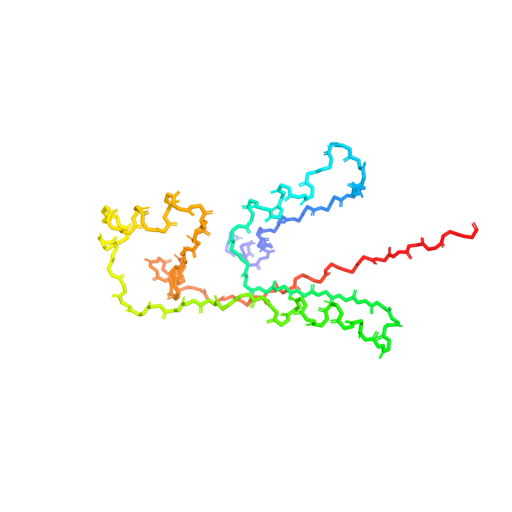 -20.796 -8.834 -7.303 1.00 37.69 110 SER A C 1
ATOM 914 O O . SER A 1 110 ? -21.289 -8.559 -8.393 1.00 37.69 110 SER A O 1
ATOM 916 N N . GLY A 1 111 ? -19.473 -8.854 -7.113 1.00 29.09 111 GLY A N 1
ATOM 917 C CA . GLY A 1 111 ? -18.512 -8.606 -8.195 1.00 29.09 111 GLY A CA 1
ATOM 918 C C . GLY A 1 111 ? -17.076 -8.956 -7.806 1.00 29.09 111 GLY A C 1
ATOM 919 O O . GLY A 1 111 ? -16.591 -8.520 -6.771 1.00 29.09 111 GLY A O 1
ATOM 920 N N . LYS A 1 112 ? -16.434 -9.795 -8.620 1.00 31.03 112 LYS A N 1
ATOM 921 C CA . LYS A 1 112 ? -15.135 -10.463 -8.423 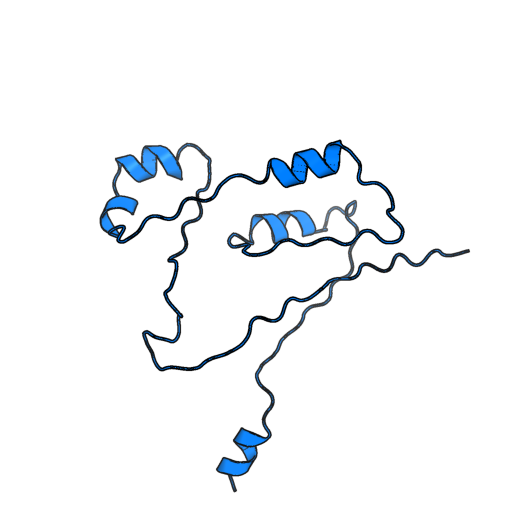1.00 31.03 112 LYS A CA 1
ATOM 922 C C . LYS A 1 112 ? -13.955 -9.474 -8.490 1.00 31.03 112 LYS A C 1
ATOM 924 O O . LYS A 1 112 ? -13.932 -8.615 -9.365 1.00 31.03 112 LYS A O 1
ATOM 929 N N . TYR A 1 113 ? -12.948 -9.641 -7.626 1.00 30.09 113 TYR A N 1
ATOM 930 C CA . TYR A 1 113 ? -11.696 -8.872 -7.676 1.00 30.09 113 TYR A CA 1
ATOM 931 C C . TYR A 1 113 ? -10.813 -9.342 -8.843 1.00 30.09 113 TYR A C 1
ATOM 933 O O . TYR A 1 113 ? -10.401 -10.500 -8.886 1.00 30.09 113 TYR A O 1
ATOM 941 N N . TRP A 1 114 ? -10.502 -8.432 -9.769 1.00 26.28 114 TRP A N 1
ATOM 942 C CA . TRP A 1 114 ? -9.499 -8.623 -10.818 1.00 26.28 114 TRP A CA 1
ATOM 943 C C . TRP A 1 114 ? -8.142 -8.115 -10.321 1.00 26.28 114 TRP A C 1
ATOM 945 O O . TRP A 1 114 ? -8.021 -6.966 -9.903 1.00 26.28 114 TRP A O 1
ATOM 955 N N . GLY A 1 115 ? -7.121 -8.973 -10.356 1.00 27.81 115 GLY A N 1
ATOM 956 C CA . GLY A 1 115 ? -5.732 -8.565 -10.162 1.00 27.81 115 GLY A CA 1
ATOM 957 C C . GLY A 1 115 ? -5.117 -8.185 -11.504 1.00 27.81 115 GLY A C 1
ATOM 958 O O . GLY A 1 115 ? -5.012 -9.037 -12.383 1.00 27.81 115 GLY A O 1
ATOM 959 N N . SER A 1 116 ? -4.700 -6.932 -11.669 1.00 27.83 116 SER A N 1
ATOM 960 C CA . SER A 1 116 ? -3.867 -6.516 -12.796 1.00 27.83 116 SER A CA 1
ATOM 961 C C . SER A 1 116 ? -2.412 -6.915 -12.527 1.00 27.83 116 SER A C 1
ATOM 963 O O . SER A 1 116 ? -1.788 -6.483 -11.561 1.00 27.83 116 SER A O 1
ATOM 965 N N . SER A 1 117 ? -1.869 -7.789 -13.375 1.00 27.09 117 SER A N 1
ATOM 966 C CA . SER A 1 117 ? -0.438 -8.093 -13.415 1.00 27.09 117 SER A CA 1
ATOM 967 C C . SER A 1 117 ? 0.237 -7.094 -14.356 1.00 27.09 117 SER A C 1
ATOM 969 O O . SER A 1 117 ? 0.002 -7.126 -15.562 1.00 27.09 117 SER A O 1
ATOM 971 N N . CYS A 1 118 ? 1.056 -6.185 -13.823 1.00 27.16 118 CYS A N 1
ATOM 972 C CA . CYS A 1 118 ? 1.941 -5.354 -14.641 1.00 27.16 118 CYS A CA 1
ATOM 973 C C . CYS A 1 118 ? 3.222 -6.141 -14.948 1.00 27.16 118 CYS A C 1
ATOM 975 O O . CYS A 1 118 ? 4.151 -6.179 -14.143 1.00 27.16 118 CYS A O 1
ATOM 977 N N . ALA A 1 119 ? 3.276 -6.775 -16.121 1.00 28.05 119 ALA A N 1
ATOM 978 C CA . ALA A 1 119 ? 4.499 -7.371 -16.649 1.00 28.05 119 ALA A CA 1
ATOM 979 C C . ALA A 1 119 ? 5.375 -6.278 -17.282 1.00 28.05 119 ALA A C 1
ATOM 981 O O . ALA A 1 119 ? 5.092 -5.786 -18.373 1.00 28.05 119 ALA A O 1
ATOM 982 N N . CYS A 1 120 ? 6.459 -5.895 -16.607 1.00 27.88 120 CYS A N 1
ATOM 983 C CA . CYS A 1 120 ? 7.464 -5.002 -17.177 1.00 27.88 120 CYS A CA 1
ATOM 984 C C . CYS A 1 120 ? 8.372 -5.815 -18.119 1.00 27.88 120 CYS A C 1
ATOM 986 O O . CYS A 1 120 ? 9.350 -6.423 -17.682 1.00 27.88 120 CYS A O 1
ATOM 988 N N . LYS A 1 121 ? 8.033 -5.889 -19.415 1.00 30.78 121 LYS A N 1
ATOM 989 C CA . LYS A 1 121 ? 8.927 -6.470 -20.431 1.00 30.78 121 LYS A CA 1
ATOM 990 C C . LYS A 1 121 ? 10.090 -5.508 -20.678 1.00 30.78 121 LYS A C 1
ATOM 992 O O . LYS A 1 121 ? 9.910 -4.436 -21.251 1.00 30.78 121 LYS A O 1
ATOM 997 N N . ARG A 1 122 ? 11.295 -5.900 -20.264 1.00 31.47 122 ARG A N 1
ATOM 998 C CA . ARG A 1 122 ? 12.539 -5.215 -20.630 1.00 31.47 122 ARG A CA 1
ATOM 999 C C . ARG A 1 122 ? 12.914 -5.640 -22.053 1.00 31.47 122 ARG A C 1
ATOM 1001 O O . ARG A 1 122 ? 13.350 -6.767 -22.258 1.00 31.47 122 ARG A O 1
ATOM 1008 N N . ALA A 1 123 ? 12.712 -4.758 -23.029 1.00 33.31 123 ALA A N 1
ATOM 1009 C CA . ALA A 1 123 ? 13.262 -4.935 -24.369 1.00 33.31 123 ALA A CA 1
ATOM 1010 C C . ALA A 1 123 ? 14.792 -4.798 -24.284 1.00 33.31 123 ALA A C 1
ATOM 1012 O O . ALA A 1 123 ? 15.290 -3.742 -23.891 1.00 33.31 123 ALA A O 1
ATOM 1013 N N . ARG A 1 124 ? 15.533 -5.871 -24.586 1.00 34.94 124 ARG A N 1
ATOM 1014 C CA . ARG A 1 124 ? 16.974 -5.790 -24.861 1.00 34.94 124 ARG A CA 1
ATOM 1015 C C . ARG A 1 124 ? 17.110 -5.313 -26.311 1.00 34.94 124 ARG A C 1
ATOM 1017 O O . ARG A 1 124 ? 16.622 -5.996 -27.204 1.00 34.94 124 ARG A O 1
ATOM 1024 N N . GLY A 1 125 ? 17.686 -4.131 -26.521 1.00 36.94 125 GLY A N 1
ATOM 1025 C CA . GLY A 1 125 ? 18.188 -3.716 -27.832 1.00 36.94 125 GLY A CA 1
ATOM 1026 C C . GLY A 1 125 ? 19.562 -4.342 -28.048 1.00 36.94 125 GLY A C 1
ATOM 1027 O O . GLY A 1 125 ? 20.357 -4.359 -27.105 1.00 36.94 125 GLY A O 1
ATOM 1028 N N . GLY A 1 126 ? 19.764 -4.925 -29.230 1.00 32.28 126 GLY A N 1
ATOM 1029 C CA . GLY A 1 126 ? 21.070 -5.351 -29.736 1.00 32.28 126 GLY A CA 1
ATOM 1030 C C . GLY A 1 126 ? 21.837 -4.212 -30.385 1.00 32.28 126 GLY A C 1
ATOM 1031 O O . GLY A 1 126 ? 21.294 -3.083 -30.425 1.00 32.28 126 GLY A O 1
#

Radius of gyration: 21.36 Å; Cα contacts (8 Å, |Δi|>4): 27; chains: 1; bounding box: 57×34×53 Å